Protein AF-P41130-F1 (afdb_monomer_lite)

Sequence (73 aa):
MMTKTNLKMGARTLALSVLATLVLSASALAKIEEGKLVIWINGDKGYNGLAQVGEKFEKDTGVNVTVEHPDKL

Foldseek 3Di:
DDDDDDPPCDPVNVVVVVVVVVVVPPPPPPVPDPLEAEAEDEPPDDQVVVVVVQVVCCVVPVRHYHYDYDDDD

Organism: Photorhabdus luminescens (NCBI:txid29488)

pLDDT: mean 82.45, std 11.8, range [53.25, 96.88]

Secondary structure (DSSP, 8-state):
----------HHHHHHHHHHHHHH---------TTEEEEE--TTS-HHHHHHHHHHHHHHH--EEEEE-PPP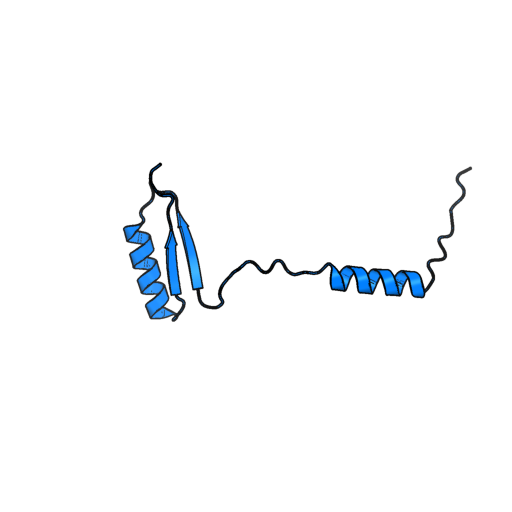-

Structure (mmCIF, N/CA/C/O backbone):
data_AF-P41130-F1
#
_entry.id   AF-P41130-F1
#
loop_
_atom_site.group_PDB
_atom_site.id
_atom_site.type_symbol
_atom_site.label_atom_id
_atom_site.label_alt_id
_atom_site.label_comp_id
_atom_site.label_asym_id
_atom_site.label_entity_id
_atom_site.label_seq_id
_atom_site.pdbx_PDB_ins_code
_atom_site.Cartn_x
_atom_site.Cartn_y
_atom_site.Cartn_z
_atom_site.occupancy
_atom_site.B_iso_or_equiv
_atom_site.auth_seq_id
_atom_site.auth_comp_id
_atom_site.auth_asym_id
_atom_site.auth_atom_id
_atom_site.pdbx_PDB_model_num
ATOM 1 N N . MET A 1 1 ? 0.929 43.054 45.618 1.00 60.44 1 MET A N 1
ATOM 2 C CA . MET A 1 1 ? -0.165 42.215 46.155 1.00 60.44 1 MET A CA 1
ATOM 3 C C . MET A 1 1 ? -0.956 41.676 44.971 1.00 60.44 1 MET A C 1
ATOM 5 O O . MET A 1 1 ? -1.609 42.457 44.299 1.00 60.44 1 MET A O 1
ATOM 9 N N . MET A 1 2 ? -0.788 40.395 44.623 1.00 53.25 2 MET A N 1
ATOM 10 C CA . MET A 1 2 ? -1.459 39.778 43.467 1.00 53.25 2 MET A CA 1
ATOM 11 C C . MET A 1 2 ? -2.896 39.403 43.833 1.00 53.25 2 MET A C 1
ATOM 13 O O . MET A 1 2 ? -3.131 38.545 44.684 1.00 53.25 2 MET A O 1
ATOM 17 N N . THR A 1 3 ? -3.856 40.060 43.194 1.00 68.88 3 THR A N 1
ATOM 18 C CA . THR A 1 3 ? -5.287 39.770 43.283 1.00 68.88 3 THR A CA 1
ATOM 19 C C . THR A 1 3 ? -5.592 38.471 42.539 1.00 68.88 3 THR A C 1
ATOM 21 O O . THR A 1 3 ? -5.393 38.370 41.332 1.00 68.88 3 THR A O 1
ATOM 24 N N . LYS A 1 4 ? -6.079 37.458 43.264 1.00 63.31 4 LYS A N 1
ATOM 25 C CA . LYS A 1 4 ? -6.573 36.204 42.683 1.00 63.31 4 LYS A CA 1
ATOM 26 C C . LYS A 1 4 ? -7.957 36.447 42.078 1.00 63.31 4 LYS A C 1
ATOM 28 O O . LYS A 1 4 ? -8.936 36.614 42.806 1.00 63.31 4 LYS A O 1
ATOM 33 N N . THR A 1 5 ? -8.049 36.484 40.755 1.00 70.75 5 THR A N 1
ATOM 34 C CA . THR A 1 5 ? -9.325 36.562 40.037 1.00 70.75 5 THR A CA 1
ATOM 35 C C . THR A 1 5 ? -10.083 35.246 40.216 1.00 70.75 5 THR A C 1
ATOM 37 O O . THR A 1 5 ? -9.646 34.192 39.763 1.00 70.75 5 THR A O 1
ATOM 40 N N . ASN A 1 6 ? -11.227 35.298 40.899 1.00 64.56 6 ASN A N 1
ATOM 41 C CA . ASN A 1 6 ? -12.145 34.169 41.012 1.00 64.56 6 ASN A CA 1
ATOM 42 C C . ASN A 1 6 ? -12.927 34.055 39.700 1.00 64.56 6 ASN A C 1
ATOM 44 O O . ASN A 1 6 ? -13.915 34.765 39.499 1.00 64.56 6 ASN A O 1
ATOM 48 N N . LEU A 1 7 ? -12.476 33.194 38.789 1.00 65.25 7 LEU A N 1
ATOM 49 C CA . LEU A 1 7 ? -13.197 32.920 37.551 1.00 65.25 7 LEU A CA 1
ATOM 50 C C . LEU A 1 7 ? -14.468 32.122 37.876 1.00 65.25 7 LEU A C 1
ATOM 52 O O . LEU A 1 7 ? -14.440 30.901 38.008 1.00 65.25 7 LEU A O 1
ATOM 56 N N . LYS A 1 8 ? -15.603 32.815 38.016 1.00 65.06 8 LYS A N 1
ATOM 57 C CA . LYS A 1 8 ? -16.928 32.185 38.072 1.00 65.06 8 LYS A CA 1
ATOM 58 C C . LYS A 1 8 ? -17.309 31.722 36.666 1.00 65.06 8 LYS A C 1
ATOM 60 O O . LYS A 1 8 ? -18.017 32.417 35.944 1.00 65.06 8 LYS A O 1
ATOM 65 N N . MET A 1 9 ? -16.797 30.567 36.257 1.00 64.81 9 MET A N 1
ATOM 66 C CA . MET A 1 9 ? -17.183 29.947 34.994 1.00 64.81 9 MET A CA 1
ATOM 67 C C . MET A 1 9 ? -18.604 29.393 35.142 1.00 64.81 9 MET A C 1
ATOM 69 O O . MET A 1 9 ? -18.834 28.431 35.870 1.00 64.81 9 MET A O 1
ATOM 73 N N . GLY A 1 10 ? -19.582 30.055 34.522 1.00 70.69 10 GLY A N 1
ATOM 74 C CA . GLY A 1 10 ? -20.974 29.613 34.567 1.00 70.69 10 GLY A CA 1
ATOM 75 C C . GLY A 1 10 ? -21.151 28.259 33.876 1.00 70.69 10 GLY A C 1
ATOM 76 O O . GLY A 1 10 ? -20.461 27.954 32.906 1.00 70.69 10 GLY A O 1
ATOM 77 N N . ALA A 1 11 ? -22.126 27.461 34.322 1.00 76.62 11 ALA A N 1
ATOM 78 C CA . ALA A 1 11 ? -22.441 26.162 33.712 1.00 76.62 11 ALA A CA 1
ATOM 79 C C . ALA A 1 11 ? -22.647 26.244 32.181 1.00 76.62 11 ALA A C 1
ATOM 81 O O . ALA A 1 11 ? -22.313 25.313 31.454 1.00 76.62 11 ALA A O 1
ATOM 82 N N . ARG A 1 12 ? -23.128 27.393 31.678 1.00 73.19 12 ARG A N 1
ATOM 83 C CA . ARG A 1 12 ? -23.268 27.678 30.241 1.00 73.19 12 ARG A CA 1
ATOM 84 C C . ARG A 1 12 ? -21.933 27.761 29.499 1.00 73.19 12 ARG A C 1
ATOM 86 O O . ARG A 1 12 ? -21.848 27.253 28.389 1.00 73.19 12 ARG A O 1
ATOM 93 N N . THR A 1 13 ? -20.906 28.375 30.087 1.00 75.88 13 THR A N 1
ATOM 94 C CA . THR A 1 13 ? -19.578 28.478 29.463 1.00 75.88 13 THR A CA 1
ATOM 95 C C . THR A 1 13 ? -18.916 27.106 29.365 1.00 75.88 13 THR A C 1
ATOM 97 O O . THR A 1 13 ? -18.327 26.794 28.335 1.00 75.88 13 THR A O 1
ATOM 100 N N . LEU A 1 14 ? -19.089 26.264 30.391 1.00 77.75 14 LEU A N 1
ATOM 101 C CA . LEU A 1 14 ? -18.618 24.877 30.378 1.00 77.75 14 LEU A CA 1
ATOM 102 C C . LEU A 1 14 ? -19.351 24.031 29.322 1.00 77.75 14 LEU A C 1
ATOM 104 O O . LEU A 1 14 ? -18.726 23.278 28.582 1.00 77.75 14 LEU A O 1
ATOM 108 N N . ALA A 1 15 ? -20.674 24.175 29.212 1.00 80.56 15 ALA A N 1
ATOM 109 C CA . ALA A 1 15 ? -21.449 23.471 28.192 1.00 80.56 15 ALA A CA 1
ATOM 110 C C . ALA A 1 15 ? -21.020 23.867 26.767 1.00 80.56 15 ALA A C 1
ATOM 112 O O . ALA A 1 15 ? -20.872 23.006 25.901 1.00 80.56 15 ALA A O 1
ATOM 113 N N . LEU A 1 16 ? -20.764 25.160 26.535 1.00 81.69 16 LEU A N 1
ATOM 114 C CA . LEU A 1 16 ? -20.315 25.658 25.235 1.00 81.69 16 LEU A CA 1
ATOM 115 C C . LEU A 1 16 ? -18.925 25.125 24.864 1.00 81.69 16 LEU A C 1
ATOM 117 O O . LEU A 1 16 ? -18.704 24.759 23.712 1.00 81.69 16 LEU A O 1
ATOM 121 N N . SER A 1 17 ? -18.005 25.036 25.832 1.00 79.50 17 SER A N 1
ATOM 122 C CA . SER A 1 17 ? -16.666 24.494 25.581 1.00 79.50 17 SER A CA 1
ATOM 123 C C . SER A 1 17 ? -16.696 23.002 25.253 1.00 7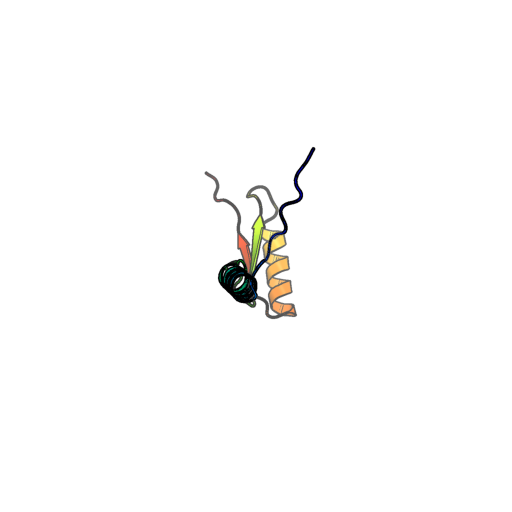9.50 17 SER A C 1
ATOM 125 O O . SER A 1 17 ? -15.961 22.574 24.371 1.00 79.50 17 SER A O 1
ATOM 127 N N . VAL A 1 18 ? -17.565 22.222 25.911 1.00 83.44 18 VAL A N 1
ATOM 128 C CA . VAL A 1 18 ? -17.744 20.787 25.614 1.00 83.44 18 VAL A CA 1
ATOM 129 C C . VAL A 1 18 ? -18.322 20.579 24.214 1.00 83.44 18 VAL A C 1
ATOM 131 O O . VAL A 1 18 ? -17.869 19.705 23.482 1.00 83.44 18 VAL A O 1
ATOM 134 N N . LEU A 1 19 ? -19.297 21.392 23.805 1.00 81.06 19 LEU A N 1
ATOM 135 C CA . LEU A 1 19 ? -19.837 21.297 22.450 1.00 81.06 19 LEU A CA 1
ATOM 136 C C . LEU A 1 19 ? -18.781 21.674 21.400 1.00 81.06 19 LEU A C 1
ATOM 138 O O . LEU A 1 19 ? -18.663 21.001 20.379 1.00 81.06 19 LEU A O 1
ATOM 142 N N . ALA A 1 20 ? -17.980 22.710 21.663 1.00 81.31 20 ALA A N 1
ATOM 143 C CA . ALA A 1 20 ? -16.916 23.135 20.760 1.00 81.31 20 ALA A CA 1
ATOM 144 C C . ALA A 1 20 ? -15.838 22.054 20.575 1.00 81.31 20 ALA A C 1
ATOM 146 O O . ALA A 1 20 ? -15.422 21.810 19.444 1.00 81.31 20 ALA A O 1
ATOM 147 N N . THR A 1 21 ? -15.414 21.370 21.644 1.00 80.25 21 THR A N 1
ATOM 148 C CA . THR A 1 21 ? -14.444 20.269 21.529 1.00 80.25 21 THR A CA 1
ATOM 149 C C . THR A 1 21 ? -15.012 19.068 20.782 1.00 80.25 21 THR A C 1
ATOM 151 O O . THR A 1 21 ? -14.277 18.452 20.014 1.00 80.25 21 THR A O 1
ATOM 154 N N . LEU A 1 22 ? -16.304 18.755 20.932 1.00 77.81 22 LEU A N 1
ATOM 155 C CA . LEU A 1 22 ? -16.955 17.694 20.153 1.00 77.81 22 LEU A CA 1
ATOM 156 C C . LEU A 1 22 ? -17.007 18.025 18.655 1.00 77.81 22 LEU A C 1
ATOM 158 O O . LEU A 1 22 ? -16.730 17.154 17.839 1.00 77.81 22 LEU A O 1
ATOM 162 N N . VAL A 1 23 ? -17.304 19.277 18.290 1.00 79.12 23 VAL A N 1
ATOM 163 C CA . VAL A 1 23 ? -17.339 19.713 16.880 1.00 79.12 23 VAL A CA 1
ATOM 164 C C . VAL A 1 23 ? -15.938 19.755 16.259 1.00 79.12 23 VAL A C 1
ATOM 166 O O . VAL A 1 23 ? -15.779 19.396 15.096 1.00 79.12 23 VAL A O 1
ATOM 169 N N . LEU A 1 24 ? -14.915 20.170 17.016 1.00 75.56 24 LEU A N 1
ATOM 170 C CA . LEU A 1 24 ? -13.531 20.225 16.524 1.00 75.56 24 LEU A CA 1
ATOM 171 C C . LEU A 1 24 ? -12.810 18.877 16.536 1.00 75.56 24 LEU A C 1
ATOM 173 O O . LEU A 1 24 ? -11.762 18.755 15.906 1.00 75.56 24 LEU A O 1
ATOM 177 N N . SER A 1 25 ? -13.361 17.868 17.211 1.00 72.62 25 SER A N 1
ATOM 178 C CA . SER A 1 25 ? -12.869 16.490 17.147 1.00 72.62 25 SER A CA 1
ATOM 179 C C . SER A 1 25 ? -13.273 15.840 15.822 1.00 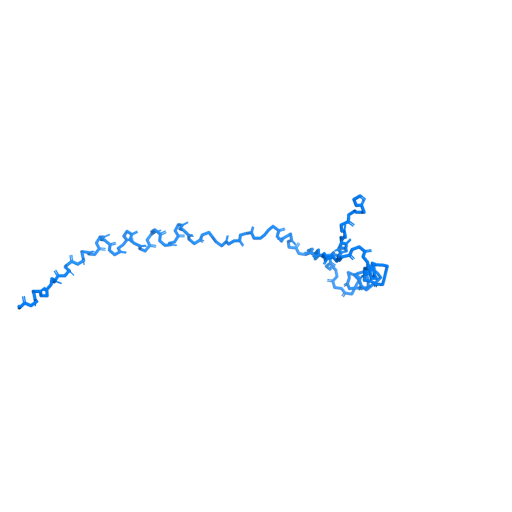72.62 25 SER A C 1
ATOM 181 O O . SER A 1 25 ? -13.841 14.751 15.794 1.00 72.62 25 SER A O 1
ATOM 183 N N . ALA A 1 26 ? -12.983 16.510 14.706 1.00 69.69 26 ALA A N 1
ATOM 184 C CA . ALA A 1 26 ? -12.868 15.842 13.428 1.00 69.69 26 ALA A CA 1
ATOM 185 C C . ALA A 1 26 ? -11.677 14.898 13.577 1.00 69.69 26 ALA A C 1
ATOM 187 O O . ALA A 1 26 ? -10.518 15.319 13.530 1.00 69.69 26 ALA A O 1
ATOM 188 N N . SER A 1 27 ? -11.961 13.621 13.832 1.00 71.31 27 SER A N 1
ATOM 189 C CA . SER A 1 27 ? -10.988 12.568 13.595 1.00 71.31 27 SER A CA 1
ATOM 190 C C . SER A 1 27 ? -10.390 12.847 12.225 1.00 71.31 27 SER A C 1
ATOM 192 O O . SER A 1 27 ? -11.121 13.117 11.270 1.00 71.31 27 SER A O 1
ATOM 194 N N . ALA A 1 28 ? -9.062 12.876 12.136 1.00 69.94 28 ALA A N 1
ATOM 195 C CA . ALA A 1 28 ? -8.416 12.897 10.843 1.00 69.94 28 ALA A CA 1
ATOM 196 C C . ALA A 1 28 ? -8.916 11.646 10.117 1.00 69.94 28 ALA A C 1
ATOM 198 O O . ALA A 1 28 ? -8.443 10.542 10.384 1.00 69.94 28 ALA A O 1
ATOM 199 N N . LEU A 1 29 ? -9.921 11.811 9.252 1.00 65.38 29 LEU A N 1
ATOM 200 C CA . LEU A 1 29 ? -10.262 10.833 8.241 1.00 65.38 29 LEU A CA 1
ATOM 201 C C . LEU A 1 29 ? -9.067 10.852 7.299 1.00 65.38 29 LEU A C 1
ATOM 203 O O . LEU A 1 29 ? -9.066 11.504 6.256 1.00 65.38 29 LEU A O 1
ATOM 207 N N . ALA A 1 30 ? -8.000 10.165 7.701 1.00 66.62 30 ALA A N 1
ATOM 208 C CA . ALA A 1 30 ? -7.088 9.622 6.729 1.00 66.62 30 ALA A CA 1
ATOM 209 C C . ALA A 1 30 ? -7.985 8.883 5.733 1.00 66.62 30 ALA A C 1
ATOM 211 O O . ALA A 1 30 ? -8.886 8.146 6.143 1.00 66.62 30 ALA A O 1
ATOM 212 N N . LYS A 1 31 ? -7.809 9.149 4.438 1.00 69.25 31 LYS A N 1
ATOM 213 C CA . LYS A 1 31 ? -8.568 8.502 3.363 1.00 69.25 31 LYS A CA 1
ATOM 214 C C . LYS A 1 31 ? -8.110 7.045 3.211 1.00 69.25 31 LYS A C 1
ATOM 216 O O . LYS A 1 31 ? -7.670 6.618 2.152 1.00 69.25 31 LYS A O 1
ATOM 221 N N . ILE A 1 32 ? -8.123 6.323 4.323 1.00 64.94 32 ILE A N 1
ATOM 222 C CA . ILE A 1 32 ? -7.872 4.902 4.429 1.00 64.94 32 ILE A CA 1
ATOM 223 C C . ILE A 1 32 ? -9.189 4.278 4.003 1.00 64.94 32 ILE A C 1
ATOM 225 O O . ILE A 1 32 ? -10.174 4.310 4.738 1.00 64.94 32 ILE A O 1
ATOM 229 N N . GLU A 1 33 ? -9.225 3.805 2.765 1.00 73.50 33 GLU A N 1
ATOM 230 C CA . GLU A 1 33 ? -10.300 2.933 2.319 1.00 73.50 33 GLU A CA 1
ATOM 231 C C . GLU A 1 33 ? -10.212 1.659 3.162 1.00 73.50 33 GLU A C 1
ATOM 233 O O . GLU A 1 33 ? -9.178 0.989 3.194 1.00 73.50 33 GLU A O 1
ATOM 238 N N . GLU A 1 34 ? -11.269 1.369 3.917 1.00 78.00 34 GLU A N 1
ATOM 239 C CA . GLU A 1 34 ? -11.318 0.169 4.742 1.00 78.00 34 GLU A CA 1
ATOM 240 C C . GLU A 1 34 ? -11.114 -1.064 3.850 1.00 78.00 34 GLU A C 1
ATOM 242 O O . GLU A 1 34 ? -11.752 -1.205 2.808 1.00 78.00 34 GLU A O 1
ATOM 247 N N . GLY A 1 35 ? -10.169 -1.929 4.228 1.00 84.62 35 GLY A N 1
ATOM 248 C CA . GLY A 1 35 ? -9.796 -3.099 3.430 1.00 84.62 35 GLY A CA 1
ATOM 249 C C . GLY A 1 35 ? -8.733 -2.857 2.352 1.00 84.62 35 GLY A C 1
ATOM 250 O O . GLY A 1 35 ? -8.443 -3.784 1.597 1.00 84.62 35 GLY A O 1
ATOM 251 N N . LYS A 1 36 ? -8.115 -1.669 2.289 1.00 90.44 36 LYS A N 1
ATOM 252 C CA . LYS A 1 36 ? -7.013 -1.375 1.362 1.00 90.44 36 LYS A CA 1
ATOM 253 C C . LYS A 1 36 ? -5.768 -0.848 2.072 1.00 90.44 36 LYS A C 1
ATOM 255 O O . LYS A 1 36 ? -5.823 0.087 2.869 1.00 90.44 36 LYS A O 1
ATOM 260 N N . LEU A 1 37 ? -4.621 -1.416 1.719 1.00 92.00 37 LEU A N 1
ATOM 261 C CA . LEU A 1 37 ? -3.296 -1.016 2.168 1.00 92.00 37 LEU A CA 1
ATOM 262 C C . LEU A 1 37 ? -2.508 -0.437 0.992 1.00 92.00 37 LEU A C 1
ATOM 264 O O . LEU A 1 37 ? -2.263 -1.118 0.001 1.00 92.00 37 LEU A O 1
ATOM 268 N N . VAL A 1 38 ? -2.070 0.814 1.121 1.00 92.69 38 VAL A N 1
ATOM 269 C CA . VAL A 1 38 ? -1.188 1.460 0.141 1.00 92.69 38 VAL A CA 1
ATOM 270 C C . VAL A 1 38 ? 0.200 1.609 0.754 1.00 92.69 38 VAL A C 1
ATOM 272 O O . VAL A 1 38 ? 0.369 2.277 1.774 1.00 92.69 38 VAL A O 1
ATOM 275 N N . ILE A 1 39 ? 1.193 0.975 0.141 1.00 93.19 39 ILE A N 1
ATOM 276 C CA . ILE A 1 39 ? 2.592 0.991 0.562 1.00 93.19 39 ILE A CA 1
ATOM 277 C C . ILE A 1 39 ? 3.349 1.936 -0.366 1.00 93.19 39 ILE A C 1
ATOM 279 O O . ILE A 1 39 ? 3.551 1.622 -1.534 1.00 93.19 39 ILE A O 1
ATOM 283 N N . TRP A 1 40 ? 3.804 3.074 0.154 1.00 93.25 40 TRP A N 1
ATOM 284 C CA . TRP A 1 40 ? 4.659 3.989 -0.601 1.00 93.25 40 TRP A CA 1
ATOM 285 C C . TRP A 1 40 ? 6.134 3.656 -0.372 1.00 93.25 40 TRP A C 1
ATOM 287 O O . TRP A 1 40 ? 6.597 3.618 0.772 1.00 93.25 40 TRP A O 1
ATOM 297 N N . ILE A 1 41 ? 6.879 3.425 -1.448 1.00 93.81 41 ILE A N 1
ATOM 298 C CA . ILE A 1 41 ? 8.314 3.142 -1.411 1.00 93.81 41 ILE A CA 1
ATOM 299 C C . ILE A 1 41 ? 9.076 4.077 -2.335 1.00 93.81 41 ILE A C 1
ATOM 301 O O . ILE A 1 41 ? 8.551 4.558 -3.328 1.00 93.81 41 ILE A O 1
ATOM 305 N N . ASN A 1 42 ? 10.350 4.313 -2.041 1.00 92.31 42 ASN A N 1
ATOM 306 C CA . ASN A 1 42 ? 11.188 5.073 -2.958 1.00 92.31 42 ASN A CA 1
ATOM 307 C C . ASN A 1 42 ? 11.484 4.260 -4.240 1.00 92.31 42 ASN A C 1
ATOM 309 O O . ASN A 1 42 ? 11.568 3.031 -4.192 1.00 92.31 42 ASN A O 1
ATOM 313 N N . GLY A 1 43 ? 11.673 4.934 -5.379 1.00 88.00 43 GLY A N 1
ATOM 314 C CA . GLY A 1 43 ? 11.847 4.292 -6.695 1.00 88.00 43 GLY A CA 1
ATOM 315 C C . GLY A 1 43 ? 13.155 3.502 -6.860 1.00 88.00 43 GLY A C 1
ATOM 316 O O . GLY A 1 43 ? 13.316 2.751 -7.817 1.00 88.00 43 GLY A O 1
ATOM 317 N N . ASP A 1 44 ? 14.091 3.652 -5.921 1.00 89.38 44 ASP A N 1
ATOM 318 C CA . ASP A 1 44 ? 15.335 2.880 -5.821 1.00 89.38 44 ASP A CA 1
ATOM 319 C C . ASP A 1 44 ? 15.190 1.604 -4.966 1.00 89.38 44 ASP A C 1
ATOM 321 O O . ASP A 1 44 ? 16.179 0.913 -4.713 1.00 89.38 44 ASP A O 1
ATOM 325 N N . LYS A 1 45 ? 13.984 1.300 -4.465 1.00 90.75 45 LYS A N 1
ATOM 326 C CA . LYS A 1 45 ? 13.705 0.124 -3.626 1.00 90.75 45 LYS A CA 1
ATOM 327 C C . LYS A 1 45 ? 13.127 -1.031 -4.440 1.00 90.75 45 LYS A C 1
ATOM 329 O O . LYS A 1 45 ? 12.713 -0.886 -5.586 1.00 90.75 45 LYS A O 1
ATOM 334 N N . GLY A 1 46 ? 13.108 -2.213 -3.824 1.00 91.75 46 GLY A N 1
ATOM 335 C CA . GLY A 1 46 ? 12.646 -3.456 -4.442 1.00 91.75 46 GLY A CA 1
ATOM 336 C C . GLY A 1 46 ? 11.128 -3.532 -4.615 1.00 91.75 46 GLY A C 1
ATOM 337 O O . GLY A 1 46 ? 10.483 -4.318 -3.924 1.00 91.75 46 GLY A O 1
ATOM 338 N N . TYR A 1 47 ? 10.574 -2.761 -5.555 1.00 92.81 47 TYR A N 1
ATOM 339 C CA . TYR A 1 47 ? 9.145 -2.759 -5.890 1.00 92.81 47 TYR A CA 1
ATOM 340 C C . TYR A 1 47 ? 8.594 -4.162 -6.135 1.00 92.81 47 TYR A C 1
ATOM 342 O O . TYR A 1 47 ? 7.659 -4.579 -5.460 1.00 92.81 47 TYR A O 1
ATOM 350 N N . ASN A 1 48 ? 9.227 -4.922 -7.033 1.00 92.69 48 ASN A N 1
ATOM 351 C CA . ASN A 1 48 ? 8.744 -6.245 -7.431 1.00 92.69 48 ASN A CA 1
ATOM 352 C C . ASN A 1 48 ? 8.611 -7.203 -6.239 1.00 92.69 48 ASN A C 1
ATOM 354 O O . ASN A 1 48 ? 7.620 -7.915 -6.129 1.00 92.69 48 ASN A O 1
ATOM 358 N N . GLY A 1 49 ? 9.587 -7.194 -5.325 1.00 94.88 49 GLY A N 1
ATOM 359 C CA . GLY A 1 49 ? 9.549 -8.054 -4.144 1.00 94.88 49 GLY A CA 1
ATOM 360 C C . GLY A 1 49 ? 8.407 -7.680 -3.200 1.00 94.88 49 GLY A C 1
ATOM 361 O O . GLY A 1 49 ? 7.690 -8.554 -2.720 1.00 94.88 49 GLY A O 1
ATOM 362 N N . LEU A 1 50 ? 8.190 -6.383 -2.971 1.00 93.88 50 LEU A N 1
ATOM 363 C CA . LEU A 1 50 ? 7.083 -5.918 -2.135 1.00 93.88 50 LEU A CA 1
ATOM 364 C C . LEU A 1 50 ? 5.721 -6.144 -2.790 1.00 93.88 50 LEU A C 1
ATOM 366 O O . LEU A 1 50 ? 4.783 -6.504 -2.086 1.00 93.88 50 LEU A O 1
ATOM 370 N N . ALA A 1 51 ? 5.617 -6.008 -4.112 1.00 94.44 51 ALA A N 1
ATOM 371 C CA . ALA A 1 51 ? 4.398 -6.315 -4.852 1.00 94.44 51 ALA A CA 1
ATOM 372 C C . ALA A 1 51 ? 4.017 -7.799 -4.705 1.00 94.44 51 ALA A C 1
ATOM 374 O O . ALA A 1 51 ? 2.869 -8.109 -4.403 1.00 94.44 51 ALA A O 1
ATOM 375 N N . GLN A 1 52 ? 4.988 -8.715 -4.809 1.00 96.25 52 GLN A N 1
ATOM 376 C CA . GLN A 1 52 ? 4.758 -10.152 -4.593 1.00 96.25 52 GLN A CA 1
ATOM 377 C C . GLN A 1 52 ? 4.317 -10.473 -3.159 1.00 96.25 52 GLN A C 1
ATOM 379 O O . GLN A 1 52 ? 3.434 -11.304 -2.941 1.00 96.25 52 GLN A O 1
ATOM 384 N N . VAL A 1 53 ? 4.923 -9.820 -2.1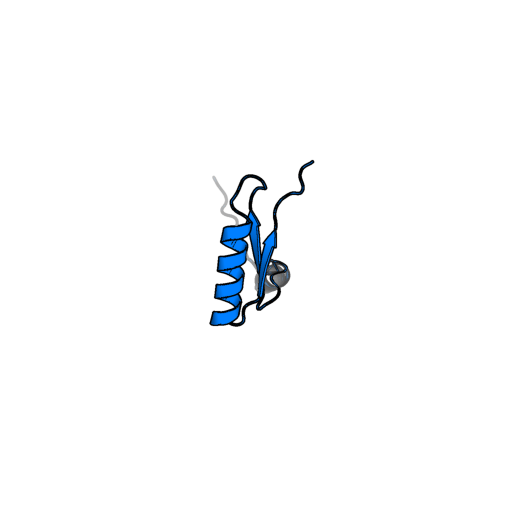64 1.00 95.88 53 VAL A N 1
ATOM 385 C CA . VAL A 1 53 ? 4.521 -9.970 -0.758 1.00 95.88 53 VAL A CA 1
ATOM 386 C C . VAL A 1 53 ? 3.115 -9.411 -0.532 1.00 95.88 53 VAL A C 1
ATOM 388 O O . VAL A 1 53 ? 2.320 -10.049 0.156 1.00 95.88 53 VAL A O 1
ATOM 391 N N . GLY A 1 54 ? 2.795 -8.264 -1.135 1.00 96.19 54 GLY A N 1
ATOM 392 C CA . GLY A 1 54 ? 1.468 -7.653 -1.093 1.00 96.19 54 GLY A CA 1
ATOM 393 C C . GLY A 1 54 ? 0.396 -8.555 -1.696 1.00 96.19 54 GLY A C 1
ATOM 394 O O . GLY A 1 54 ? -0.619 -8.796 -1.053 1.00 96.19 54 GLY A O 1
ATOM 395 N N . GLU A 1 55 ? 0.659 -9.154 -2.858 1.00 96.19 55 GLU A N 1
ATOM 396 C CA . GLU A 1 55 ? -0.252 -10.113 -3.494 1.00 96.19 55 GLU A CA 1
ATOM 397 C C . GLU A 1 55 ? -0.493 -11.344 -2.607 1.00 96.19 55 GLU A C 1
ATOM 399 O O . GLU A 1 55 ? -1.621 -11.819 -2.475 1.00 96.19 55 GLU A O 1
ATOM 404 N N . LYS A 1 56 ? 0.559 -11.869 -1.964 1.00 96.88 56 LYS A N 1
ATOM 405 C CA . LYS A 1 56 ? 0.407 -12.976 -1.012 1.00 96.88 56 LYS A CA 1
ATOM 406 C C . LYS A 1 56 ? -0.439 -12.559 0.193 1.00 96.88 56 LYS A C 1
ATOM 408 O O . LYS A 1 56 ? -1.316 -13.312 0.603 1.00 96.88 56 LYS A O 1
ATOM 413 N N . PHE A 1 57 ? -0.190 -11.37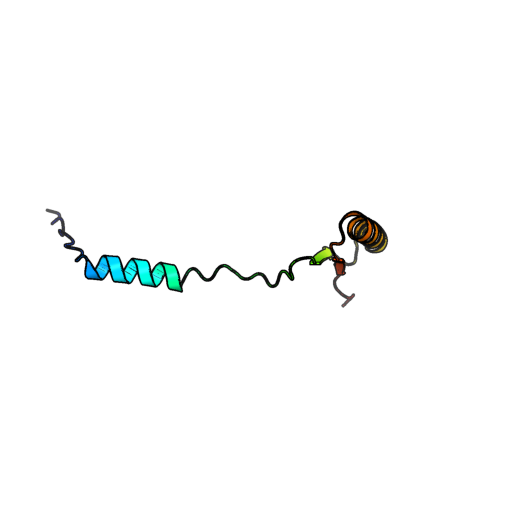7 0.750 1.00 95.94 57 PHE A N 1
ATOM 414 C CA . PHE A 1 57 ? -0.961 -10.850 1.873 1.00 95.94 57 PHE A CA 1
ATOM 415 C C . PHE A 1 57 ? -2.439 -10.667 1.510 1.00 95.94 57 PHE A C 1
ATOM 417 O O . PHE A 1 57 ? -3.311 -11.054 2.286 1.00 95.94 57 PHE A O 1
ATOM 424 N N . GLU A 1 58 ? -2.723 -10.150 0.316 1.00 95.31 58 GLU A N 1
ATOM 425 C CA . GLU A 1 58 ? -4.082 -10.000 -0.205 1.00 95.31 58 GLU A CA 1
ATOM 426 C C . GLU A 1 58 ? -4.782 -11.351 -0.364 1.00 95.31 58 GLU A C 1
ATOM 428 O O . GLU A 1 58 ? -5.923 -11.499 0.063 1.00 95.31 58 GLU A O 1
ATOM 433 N N . LYS A 1 59 ? -4.093 -12.375 -0.877 1.00 95.06 59 LYS A N 1
ATOM 434 C CA . LYS A 1 59 ? -4.644 -13.740 -0.964 1.00 95.06 59 LYS A CA 1
ATOM 435 C C . LYS A 1 59 ? -4.942 -14.352 0.404 1.00 95.06 59 LYS A C 1
ATOM 437 O O . LYS A 1 59 ? -5.956 -15.027 0.554 1.00 95.06 59 LYS A O 1
ATOM 442 N N . ASP A 1 60 ? -4.069 -14.128 1.383 1.00 96.12 60 ASP A N 1
ATOM 443 C CA . ASP A 1 60 ? -4.187 -14.736 2.711 1.00 96.12 60 ASP A CA 1
ATOM 444 C C . ASP A 1 60 ? -5.240 -14.037 3.592 1.00 96.12 60 ASP A C 1
ATOM 446 O O . ASP A 1 60 ? -5.824 -14.667 4.473 1.00 96.12 60 ASP A O 1
ATOM 450 N N . THR A 1 61 ? -5.479 -12.737 3.382 1.00 94.19 61 THR A N 1
ATOM 451 C CA . THR A 1 61 ? -6.305 -11.901 4.278 1.00 94.19 61 THR A CA 1
ATOM 452 C C . THR A 1 61 ? -7.538 -11.289 3.616 1.00 94.19 61 THR A C 1
ATOM 454 O O . THR A 1 61 ? -8.447 -10.850 4.317 1.00 94.19 61 THR A O 1
ATOM 457 N N . GLY A 1 62 ? -7.575 -11.232 2.284 1.00 92.06 62 GLY A N 1
ATOM 458 C CA . GLY A 1 62 ? -8.582 -10.502 1.511 1.00 92.06 62 GLY A CA 1
ATOM 459 C C . GLY A 1 62 ? -8.400 -8.979 1.506 1.00 92.06 62 GLY A C 1
ATOM 460 O O . GLY A 1 62 ? -9.245 -8.277 0.957 1.00 92.06 62 GLY A O 1
ATOM 461 N N . VAL A 1 63 ? -7.335 -8.450 2.117 1.00 92.38 63 VAL A N 1
ATOM 462 C CA . VAL A 1 63 ? -7.042 -7.009 2.150 1.00 92.38 63 VAL A CA 1
ATOM 463 C C . VAL A 1 63 ? -6.271 -6.617 0.896 1.00 92.38 63 VAL A C 1
ATOM 465 O O . VAL A 1 63 ? -5.182 -7.133 0.660 1.00 92.38 63 VAL A O 1
ATOM 468 N N . ASN A 1 64 ? -6.795 -5.671 0.119 1.00 92.94 64 ASN A N 1
ATOM 469 C CA . ASN A 1 64 ? -6.153 -5.224 -1.113 1.00 92.94 64 ASN A CA 1
ATOM 470 C C . ASN A 1 64 ? -4.836 -4.495 -0.818 1.00 92.94 64 ASN A C 1
ATOM 472 O O . ASN A 1 64 ? -4.827 -3.564 -0.011 1.00 92.94 64 ASN A O 1
ATOM 476 N N . VAL A 1 65 ? -3.735 -4.881 -1.470 1.00 94.94 65 VAL A N 1
ATOM 477 C CA . VAL A 1 65 ? -2.425 -4.239 -1.264 1.00 94.94 65 VAL A CA 1
ATOM 478 C C . VAL A 1 65 ? -1.933 -3.600 -2.554 1.00 94.94 65 VAL A C 1
ATOM 480 O O . VAL A 1 65 ? -1.734 -4.267 -3.562 1.00 94.94 65 VAL A O 1
ATOM 483 N N . THR A 1 66 ? -1.672 -2.296 -2.516 1.00 92.94 66 THR A N 1
ATOM 484 C CA . THR A 1 66 ? -1.059 -1.549 -3.621 1.00 92.94 66 THR A CA 1
ATOM 485 C C . THR A 1 66 ? 0.310 -1.043 -3.195 1.00 92.94 66 THR A C 1
ATOM 487 O O . THR A 1 66 ? 0.447 -0.450 -2.127 1.00 92.94 66 THR A O 1
ATOM 490 N N . VAL A 1 67 ? 1.328 -1.258 -4.025 1.00 94.31 67 VAL A N 1
ATOM 491 C CA . VAL A 1 67 ? 2.652 -0.656 -3.838 1.00 94.31 67 VAL A CA 1
ATOM 492 C C . VAL A 1 67 ? 2.776 0.503 -4.821 1.00 94.31 67 VAL A C 1
ATOM 494 O O . VAL A 1 67 ? 2.526 0.325 -6.008 1.00 94.31 67 VAL A O 1
ATOM 497 N N . GLU A 1 68 ? 3.164 1.670 -4.328 1.00 92.56 68 GLU A N 1
ATOM 498 C CA . GLU A 1 68 ? 3.350 2.902 -5.094 1.00 92.56 68 GLU A CA 1
ATOM 499 C C . GLU A 1 68 ? 4.798 3.364 -4.941 1.00 92.56 68 GLU A C 1
ATOM 501 O O . GLU A 1 68 ? 5.389 3.238 -3.864 1.00 92.56 68 GLU A O 1
ATOM 506 N N . HIS A 1 69 ? 5.377 3.925 -5.995 1.00 90.31 69 HIS A N 1
ATOM 507 C CA . HIS A 1 69 ? 6.697 4.546 -5.939 1.00 90.31 69 HIS A CA 1
ATOM 508 C C . HIS A 1 69 ? 6.687 5.860 -6.717 1.00 90.31 69 HIS A C 1
ATOM 510 O O . HIS A 1 69 ? 5.867 6.011 -7.620 1.00 90.31 69 HIS A O 1
ATOM 516 N N . PRO A 1 70 ? 7.561 6.834 -6.397 1.00 90.31 70 PRO A N 1
ATOM 517 C CA . PRO A 1 70 ? 7.655 8.028 -7.218 1.00 90.31 70 PRO A CA 1
ATOM 518 C C . PRO A 1 70 ? 8.031 7.623 -8.646 1.00 90.31 70 PRO A C 1
ATOM 520 O O . PRO A 1 70 ? 8.910 6.775 -8.848 1.00 90.31 70 PRO A O 1
ATOM 523 N N . ASP A 1 71 ? 7.372 8.231 -9.628 1.00 81.7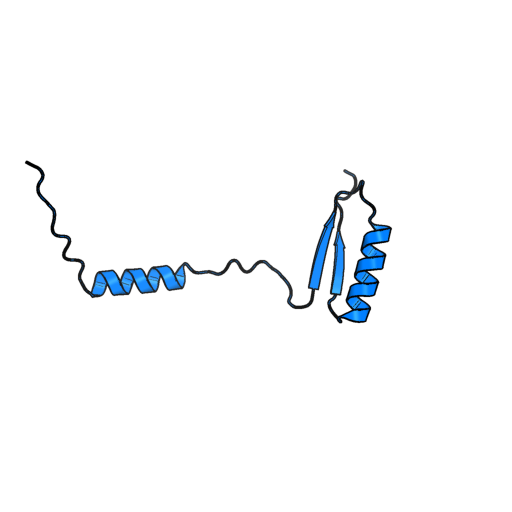5 71 ASP A N 1
ATOM 524 C CA . ASP A 1 71 ? 7.845 8.182 -11.004 1.00 81.75 71 ASP A CA 1
ATOM 525 C C . ASP A 1 71 ? 9.254 8.781 -11.059 1.00 81.75 71 ASP A C 1
ATOM 527 O O . ASP A 1 71 ? 9.588 9.705 -10.306 1.00 81.75 71 ASP A O 1
ATOM 531 N N . LYS A 1 72 ? 10.115 8.243 -11.929 1.00 69.38 72 LYS A N 1
ATOM 532 C CA . LYS A 1 72 ? 11.387 8.913 -12.207 1.00 69.38 72 LYS A CA 1
ATOM 533 C C . LYS A 1 72 ? 11.048 10.276 -12.812 1.00 69.38 72 LYS A C 1
ATOM 535 O O . LYS A 1 72 ? 10.422 10.313 -13.868 1.00 69.38 72 LYS A O 1
ATOM 540 N N . LEU A 1 73 ? 11.425 11.348 -12.110 1.00 64.19 73 LEU A N 1
ATOM 541 C CA . LEU A 1 73 ? 11.399 12.714 -12.638 1.00 64.19 73 LEU A CA 1
ATOM 542 C C . LEU A 1 73 ? 12.163 12.799 -13.965 1.00 64.19 73 LEU A C 1
ATOM 544 O O . LEU A 1 73 ? 13.217 12.123 -14.073 1.00 64.19 73 LEU A O 1
#

Radius of gyration: 24.96 Å; chains: 1; bounding box: 39×57×59 Å